Protein AF-A0A935FFV5-F1 (afdb_monomer_lite)

pLDDT: mean 83.97, std 9.45, range [57.16, 95.69]

Structure (mmCIF, N/CA/C/O backbone):
data_AF-A0A935FFV5-F1
#
_entry.id   AF-A0A935FFV5-F1
#
loop_
_atom_site.group_PDB
_atom_site.id
_atom_site.type_symbol
_atom_site.label_atom_id
_atom_site.label_alt_id
_atom_site.label_comp_id
_atom_site.label_asym_id
_atom_site.label_entity_id
_atom_site.label_seq_id
_atom_site.pdbx_PDB_ins_code
_atom_site.Cartn_x
_atom_site.Cartn_y
_atom_site.Cartn_z
_atom_site.occupancy
_atom_site.B_iso_or_equiv
_atom_site.auth_seq_id
_atom_site.auth_comp_id
_atom_site.auth_asym_id
_atom_site.auth_atom_id
_atom_site.pdbx_PDB_model_num
ATOM 1 N N . MET A 1 1 ? 32.682 4.527 -18.297 1.00 66.88 1 MET A N 1
ATOM 2 C CA . MET A 1 1 ? 31.432 3.790 -18.018 1.00 66.88 1 MET A CA 1
ATOM 3 C C . MET A 1 1 ? 31.366 2.567 -18.919 1.00 66.88 1 MET A C 1
ATOM 5 O O . MET A 1 1 ? 31.799 2.697 -20.063 1.00 66.88 1 MET A O 1
ATOM 9 N N . PRO A 1 2 ? 30.846 1.433 -18.426 1.00 81.38 2 PRO A N 1
ATOM 10 C CA . PRO A 1 2 ? 30.626 0.214 -19.213 1.00 81.38 2 PRO A CA 1
ATOM 11 C C . PRO A 1 2 ? 29.731 0.446 -20.443 1.00 81.38 2 PRO A C 1
ATOM 13 O O . PRO A 1 2 ? 29.078 1.488 -20.544 1.00 81.38 2 PRO A O 1
ATOM 16 N N . GLU A 1 3 ? 29.702 -0.504 -21.382 1.00 86.06 3 GLU A N 1
ATOM 17 C CA . GLU A 1 3 ? 28.781 -0.475 -22.536 1.00 86.06 3 GLU A CA 1
ATOM 18 C C . GLU A 1 3 ? 27.323 -0.698 -22.120 1.00 86.06 3 GLU A C 1
ATOM 20 O O . GLU A 1 3 ? 26.431 -0.005 -22.607 1.00 86.06 3 GLU A O 1
ATOM 25 N N . LYS A 1 4 ? 27.107 -1.604 -21.160 1.00 90.44 4 LYS A N 1
ATOM 26 C CA . LYS A 1 4 ? 25.816 -1.871 -20.524 1.00 90.44 4 LYS A CA 1
ATOM 27 C C . LYS A 1 4 ? 25.899 -1.582 -19.033 1.00 90.44 4 LYS A C 1
ATOM 29 O O . LYS A 1 4 ? 26.854 -1.990 -18.377 1.00 90.44 4 LYS A O 1
ATOM 34 N N . PHE A 1 5 ? 24.912 -0.887 -18.493 1.00 92.69 5 PHE A N 1
ATOM 35 C CA . PHE A 1 5 ? 24.821 -0.593 -17.064 1.00 92.69 5 PHE A CA 1
ATOM 36 C C . PHE A 1 5 ? 23.359 -0.534 -16.631 1.00 92.69 5 PHE A C 1
ATOM 38 O O . PHE A 1 5 ? 22.471 -0.398 -17.465 1.00 92.69 5 PHE A O 1
ATOM 45 N N . VAL A 1 6 ? 23.098 -0.629 -15.332 1.00 93.38 6 VAL A N 1
ATOM 46 C CA . VAL A 1 6 ? 21.740 -0.570 -14.783 1.00 93.38 6 VAL A CA 1
ATOM 47 C C . VAL A 1 6 ? 21.546 0.755 -14.059 1.00 93.38 6 VAL A C 1
ATOM 49 O O . VAL A 1 6 ? 22.349 1.129 -13.207 1.00 93.38 6 VAL A O 1
ATOM 52 N N . GLN A 1 7 ? 20.475 1.474 -14.378 1.00 93.38 7 GLN A N 1
ATOM 53 C CA . GLN A 1 7 ? 20.002 2.586 -13.561 1.00 93.38 7 GLN A CA 1
ATOM 54 C C . GLN A 1 7 ? 19.060 2.031 -12.490 1.00 93.38 7 GLN A C 1
ATOM 56 O O . GLN A 1 7 ? 18.072 1.384 -12.825 1.00 93.38 7 GLN A O 1
ATOM 61 N N . ALA A 1 8 ? 19.373 2.275 -11.217 1.00 91.06 8 ALA A N 1
ATOM 62 C CA . ALA A 1 8 ? 18.571 1.811 -10.086 1.00 91.06 8 ALA A CA 1
ATOM 63 C C . ALA A 1 8 ? 17.787 2.972 -9.455 1.00 91.06 8 ALA A C 1
ATOM 65 O O . ALA A 1 8 ? 18.337 4.060 -9.254 1.00 91.06 8 ALA A O 1
ATOM 66 N N . ASP A 1 9 ? 16.509 2.736 -9.162 1.00 86.06 9 ASP A N 1
ATOM 67 C CA . ASP A 1 9 ? 15.578 3.657 -8.504 1.00 86.06 9 ASP A CA 1
ATOM 68 C C . ASP A 1 9 ? 14.696 2.887 -7.511 1.00 86.06 9 ASP A C 1
ATOM 70 O O . ASP A 1 9 ? 13.665 2.315 -7.876 1.00 86.06 9 ASP A O 1
ATOM 74 N N . GLY A 1 10 ? 15.141 2.810 -6.255 1.00 83.81 10 GLY A N 1
ATOM 75 C CA . GLY A 1 10 ? 14.530 1.922 -5.264 1.00 83.81 10 GLY A CA 1
ATOM 76 C C . GLY A 1 10 ? 14.534 0.472 -5.757 1.00 83.81 10 GLY A C 1
ATOM 77 O O . GLY A 1 10 ? 15.597 -0.068 -6.065 1.00 83.81 10 GLY A O 1
ATOM 78 N N . ASP A 1 11 ? 13.341 -0.112 -5.873 1.00 81.25 11 ASP A N 1
ATOM 79 C CA . ASP A 1 11 ? 13.126 -1.486 -6.350 1.00 81.25 11 ASP A CA 1
ATOM 80 C C . ASP A 1 11 ? 13.088 -1.610 -7.885 1.00 81.25 11 ASP A C 1
ATOM 82 O O . ASP A 1 11 ? 13.002 -2.715 -8.418 1.00 81.25 11 ASP A O 1
ATOM 86 N N . HIS A 1 12 ? 13.146 -0.492 -8.617 1.00 85.31 12 HIS A N 1
ATOM 87 C CA . HIS A 1 12 ? 13.138 -0.503 -10.077 1.00 85.31 12 HIS A CA 1
ATOM 88 C C . HIS A 1 12 ? 14.559 -0.455 -10.632 1.00 85.31 12 HIS A C 1
ATOM 90 O O . HIS A 1 12 ? 15.340 0.450 -10.334 1.00 85.31 12 HIS A O 1
ATOM 96 N N . GLU A 1 13 ? 14.870 -1.406 -11.506 1.00 90.94 13 GLU A N 1
ATOM 97 C CA . GLU A 1 13 ? 16.135 -1.474 -12.229 1.00 90.94 13 GLU A CA 1
ATOM 98 C C . GLU A 1 13 ? 15.884 -1.410 -13.737 1.00 90.94 13 GLU A C 1
ATOM 100 O O . GLU A 1 13 ? 15.059 -2.143 -14.279 1.00 90.94 13 GLU A O 1
ATOM 105 N N . MET A 1 14 ? 16.600 -0.518 -14.424 1.00 91.62 14 MET A N 1
ATOM 106 C CA . MET A 1 14 ? 16.507 -0.344 -15.871 1.00 91.62 14 MET A CA 1
ATOM 107 C C . MET A 1 14 ? 17.864 -0.582 -16.526 1.00 91.62 14 MET A C 1
ATOM 109 O O . MET A 1 14 ? 18.817 0.162 -16.285 1.00 91.62 14 MET A O 1
ATOM 113 N N . LEU A 1 15 ? 17.940 -1.594 -17.391 1.00 92.12 15 LEU A N 1
ATOM 114 C CA . LEU A 1 15 ? 19.118 -1.849 -18.214 1.00 92.12 15 LEU A CA 1
ATOM 115 C C . LEU A 1 15 ? 19.270 -0.761 -19.284 1.00 92.12 15 LEU A C 1
ATOM 117 O O . LEU A 1 15 ? 18.353 -0.497 -20.063 1.00 92.12 15 LEU A O 1
ATOM 121 N N . VAL A 1 16 ? 20.459 -0.170 -19.340 1.00 93.69 16 VAL A N 1
ATOM 122 C CA . VAL A 1 16 ? 20.861 0.823 -20.331 1.00 93.69 16 VAL A CA 1
ATOM 123 C C . VAL A 1 16 ? 21.964 0.240 -21.199 1.00 93.69 16 VAL A C 1
ATOM 125 O O . VAL A 1 16 ? 23.042 -0.090 -20.704 1.00 93.69 16 VAL A O 1
ATOM 128 N N . ASP A 1 17 ? 21.695 0.139 -22.497 1.00 92.88 17 ASP A N 1
ATOM 129 C CA . ASP A 1 17 ? 22.664 -0.243 -23.520 1.00 92.88 17 ASP A CA 1
ATOM 130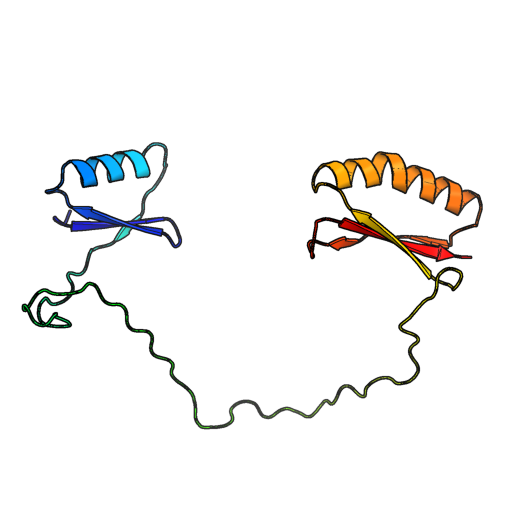 C C . ASP A 1 17 ? 23.068 0.997 -24.320 1.00 92.88 17 ASP A C 1
ATOM 132 O O . ASP A 1 17 ? 22.249 1.613 -25.004 1.00 92.88 17 ASP A O 1
ATOM 136 N N . ARG A 1 18 ? 24.347 1.376 -24.244 1.00 91.94 18 ARG A N 1
ATOM 137 C CA . ARG A 1 18 ? 24.876 2.557 -24.943 1.00 91.94 18 ARG A CA 1
ATOM 138 C C . ARG A 1 18 ? 24.880 2.410 -26.462 1.00 91.94 18 ARG A C 1
ATOM 140 O O . ARG A 1 18 ? 24.954 3.426 -27.149 1.00 91.94 18 ARG A O 1
ATOM 147 N N . ASN A 1 19 ? 24.796 1.183 -26.969 1.00 93.69 19 ASN A N 1
ATOM 148 C CA . ASN A 1 19 ? 24.736 0.900 -28.397 1.00 93.69 19 ASN A CA 1
ATOM 149 C C . ASN A 1 19 ? 23.300 0.972 -28.946 1.00 93.69 19 ASN A C 1
ATOM 151 O O . ASN A 1 19 ? 23.123 0.956 -30.161 1.00 93.69 19 ASN A O 1
ATOM 155 N N . SER A 1 20 ? 22.282 1.098 -28.081 1.00 93.75 20 SER A N 1
ATOM 156 C CA . SER A 1 20 ? 20.886 1.330 -28.475 1.00 93.75 20 SER A CA 1
ATOM 157 C C . SER A 1 20 ? 20.489 2.7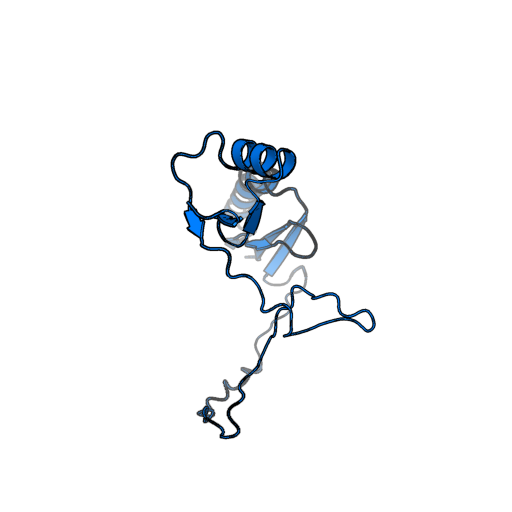94 -28.225 1.00 93.75 20 SER A C 1
ATOM 159 O O . SER A 1 20 ? 20.340 3.215 -27.071 1.00 93.75 20 SER A O 1
ATOM 161 N N . PRO A 1 21 ? 20.264 3.593 -29.285 1.00 93.88 21 PRO A N 1
ATOM 162 C CA . PRO A 1 21 ? 19.794 4.974 -29.159 1.00 93.88 21 PRO A CA 1
ATOM 163 C C . PRO A 1 21 ? 18.480 5.109 -28.374 1.00 93.88 21 PRO A C 1
ATOM 165 O O . PRO A 1 21 ? 18.272 6.091 -27.653 1.00 93.88 21 PRO A O 1
ATOM 168 N N . GLU A 1 22 ? 17.593 4.120 -28.479 1.00 95.44 22 GLU A N 1
ATOM 169 C CA . GLU A 1 22 ? 16.317 4.054 -27.766 1.00 95.44 22 GLU A CA 1
ATOM 170 C C . GLU A 1 22 ? 16.545 3.888 -26.263 1.00 95.44 22 GLU A C 1
ATOM 172 O O . GLU A 1 22 ? 15.951 4.616 -25.463 1.00 95.44 22 GLU A O 1
ATOM 177 N N . SER A 1 23 ? 17.453 2.984 -25.884 1.00 94.31 23 SER A N 1
ATOM 178 C CA . SER A 1 23 ? 17.831 2.736 -24.492 1.00 94.31 23 SER A CA 1
ATOM 179 C C . SER A 1 23 ? 18.469 3.973 -23.852 1.00 94.31 23 SER A C 1
ATOM 181 O O . SER A 1 23 ? 18.070 4.392 -22.763 1.00 94.31 23 SER A O 1
ATOM 183 N N . VAL A 1 24 ? 19.373 4.649 -24.570 1.00 94.19 24 VAL A N 1
ATOM 184 C CA . VAL A 1 24 ? 19.973 5.917 -24.120 1.00 94.19 24 VAL A CA 1
ATOM 185 C C . VAL A 1 24 ? 18.915 7.014 -23.965 1.00 94.19 24 VAL A C 1
ATOM 187 O O . VAL A 1 24 ? 18.929 7.767 -22.990 1.00 94.19 24 VAL A O 1
ATOM 190 N N . THR A 1 25 ? 17.957 7.099 -24.889 1.00 95.69 25 THR A N 1
ATOM 191 C CA . THR A 1 25 ? 16.864 8.078 -24.808 1.00 95.69 25 THR A CA 1
ATOM 192 C C . THR A 1 25 ? 15.958 7.814 -23.605 1.00 95.69 25 THR A C 1
ATOM 194 O O . THR A 1 25 ? 15.579 8.758 -22.905 1.00 95.69 25 THR A O 1
ATOM 197 N N . ALA A 1 26 ? 15.622 6.549 -23.338 1.00 93.12 26 ALA A N 1
ATOM 198 C CA . ALA A 1 26 ? 14.858 6.147 -22.161 1.00 93.12 26 ALA A CA 1
ATOM 199 C C . ALA A 1 26 ? 15.608 6.495 -20.867 1.00 93.12 26 ALA A C 1
ATOM 201 O O . ALA A 1 26 ? 15.024 7.101 -19.970 1.00 93.12 26 ALA A O 1
ATOM 202 N N . PHE A 1 27 ? 16.918 6.234 -20.818 1.00 94.19 27 PHE A N 1
ATOM 203 C CA . PHE A 1 27 ? 17.784 6.625 -19.707 1.00 94.19 27 PHE A CA 1
ATOM 204 C C . PHE A 1 27 ? 17.773 8.133 -19.451 1.00 94.19 27 PHE A C 1
ATOM 206 O O . PHE A 1 27 ? 17.489 8.559 -18.333 1.00 94.19 27 PHE A O 1
ATOM 213 N N . ILE A 1 28 ? 17.997 8.955 -20.483 1.00 93.44 28 ILE A N 1
ATOM 214 C CA . ILE A 1 28 ? 17.987 10.421 -20.358 1.00 93.44 28 ILE A CA 1
ATOM 215 C C . ILE A 1 28 ? 16.631 10.923 -19.846 1.00 93.44 28 ILE A C 1
ATOM 217 O O . ILE A 1 28 ? 16.584 11.837 -19.024 1.00 93.44 28 ILE A O 1
ATOM 221 N N . LYS A 1 29 ? 15.522 10.340 -20.320 1.00 93.12 29 LYS A N 1
ATOM 222 C CA . LYS A 1 29 ? 14.177 10.683 -19.837 1.00 93.12 29 LYS A CA 1
ATOM 223 C C . LYS A 1 29 ? 13.977 10.277 -18.378 1.00 93.12 29 LYS A C 1
ATOM 225 O O . LYS A 1 29 ? 13.442 11.080 -17.623 1.00 93.12 29 LYS A O 1
ATOM 230 N N . ALA A 1 30 ? 14.429 9.087 -17.988 1.00 90.19 30 ALA A N 1
ATOM 231 C CA . ALA A 1 30 ? 14.294 8.578 -16.627 1.00 90.19 30 ALA A CA 1
ATOM 232 C C . ALA A 1 30 ? 15.059 9.435 -15.609 1.00 90.19 30 ALA A C 1
ATOM 234 O O . ALA A 1 30 ? 14.556 9.692 -14.523 1.00 90.19 30 ALA A O 1
ATOM 235 N N . ILE A 1 31 ? 16.250 9.930 -15.960 1.00 92.38 31 ILE A N 1
ATOM 236 C CA . ILE A 1 31 ? 17.077 10.723 -15.035 1.00 92.38 31 ILE A CA 1
ATOM 237 C C . ILE A 1 31 ? 16.765 12.226 -15.040 1.00 92.38 31 ILE A C 1
ATOM 239 O O . ILE A 1 31 ? 17.284 12.971 -14.207 1.00 92.38 31 ILE A O 1
ATOM 243 N N . ARG A 1 32 ? 15.947 12.705 -15.985 1.00 93.12 32 ARG A N 1
ATOM 244 C CA . ARG A 1 32 ? 15.673 14.137 -16.153 1.00 93.12 32 ARG A CA 1
ATOM 245 C C . ARG A 1 32 ? 14.984 14.706 -14.909 1.00 93.12 32 ARG A C 1
ATOM 247 O O . ARG A 1 32 ? 13.943 14.218 -14.488 1.00 93.12 32 ARG A O 1
ATOM 254 N N . GLY A 1 33 ? 15.539 15.789 -14.363 1.00 88.31 33 GLY A N 1
ATOM 255 C CA . GLY A 1 33 ? 14.980 16.484 -13.196 1.00 88.31 33 GLY A CA 1
ATOM 256 C C . GLY A 1 33 ? 15.352 15.868 -11.844 1.00 88.31 33 GLY A C 1
ATOM 257 O O . GLY A 1 33 ? 14.915 16.377 -10.815 1.00 88.31 33 GLY A O 1
ATOM 258 N N . ARG A 1 34 ? 16.174 14.812 -11.823 1.00 88.31 34 ARG A N 1
ATOM 259 C CA . ARG A 1 34 ? 16.688 14.208 -10.587 1.00 88.31 34 ARG A CA 1
ATOM 260 C C . ARG A 1 34 ? 17.992 14.882 -10.157 1.00 88.31 34 ARG A C 1
ATOM 262 O O . ARG A 1 34 ? 18.836 15.189 -10.994 1.00 88.31 34 ARG A O 1
ATOM 269 N N . GLN A 1 35 ? 18.161 15.100 -8.851 1.00 90.19 35 GLN A N 1
ATOM 270 C CA . GLN A 1 35 ? 19.384 15.692 -8.283 1.00 90.19 35 GLN A CA 1
ATOM 271 C C . GLN A 1 35 ? 20.536 14.683 -8.164 1.00 90.19 35 GLN A C 1
ATOM 273 O O . GLN A 1 35 ? 21.700 15.071 -8.193 1.00 90.19 35 GLN A O 1
ATOM 278 N N . SER A 1 36 ? 20.220 13.392 -8.046 1.00 92.38 36 SER A N 1
ATOM 279 C CA . SER A 1 36 ? 21.189 12.299 -7.991 1.00 92.38 36 SER A CA 1
ATOM 280 C C . SER A 1 36 ? 20.628 11.049 -8.669 1.00 92.38 36 SER A C 1
ATOM 282 O O . SER A 1 36 ? 19.414 10.892 -8.814 1.00 92.38 36 SER A O 1
ATOM 284 N N . ILE A 1 37 ? 21.527 10.171 -9.119 1.00 92.75 37 ILE A N 1
ATOM 285 C CA . ILE A 1 37 ? 21.198 8.886 -9.741 1.00 92.75 37 ILE A CA 1
ATOM 286 C C . ILE A 1 37 ? 22.140 7.804 -9.223 1.00 92.75 37 ILE A C 1
ATOM 288 O O . ILE A 1 37 ? 23.302 8.083 -8.925 1.00 92.75 37 ILE A O 1
ATOM 292 N N . VAL A 1 38 ? 21.649 6.568 -9.159 1.00 93.62 38 VAL A N 1
ATOM 293 C CA . VAL A 1 38 ? 22.458 5.391 -8.835 1.00 93.62 38 VAL A CA 1
ATOM 294 C C . VAL A 1 38 ? 22.613 4.549 -10.091 1.00 93.62 38 VAL A C 1
ATOM 296 O O . VAL A 1 38 ? 21.626 4.157 -10.716 1.00 93.62 38 VAL A O 1
ATOM 299 N N . LEU A 1 39 ? 23.864 4.283 -10.455 1.00 92.94 39 LEU A N 1
ATOM 300 C CA . LEU A 1 39 ? 24.219 3.386 -11.544 1.00 92.94 39 LEU A CA 1
ATOM 301 C C . LEU A 1 39 ? 24.914 2.161 -10.962 1.00 92.94 39 LEU A C 1
ATOM 303 O O . LEU A 1 39 ? 25.856 2.294 -10.182 1.00 92.94 39 LEU A O 1
ATOM 307 N N . LYS A 1 40 ? 24.444 0.983 -11.354 1.00 91.88 40 LYS A N 1
ATOM 308 C CA . LYS A 1 40 ? 25.039 -0.309 -11.029 1.00 91.88 40 LYS A CA 1
ATOM 309 C C . LYS A 1 40 ? 25.690 -0.887 -12.279 1.00 91.88 40 LYS A C 1
ATOM 311 O O . LYS A 1 40 ? 25.255 -0.630 -13.406 1.00 91.88 40 LYS A O 1
ATOM 316 N N . GLU A 1 41 ? 26.744 -1.664 -12.083 1.00 89.25 41 GLU A N 1
ATOM 317 C CA . GLU A 1 41 ? 27.291 -2.472 -13.167 1.00 89.25 41 GLU A CA 1
ATOM 318 C C . GLU A 1 41 ? 26.271 -3.527 -13.610 1.00 89.25 41 GLU A C 1
ATOM 320 O O . GLU A 1 41 ? 25.529 -4.069 -12.791 1.00 89.25 41 GLU A O 1
ATOM 325 N N . PHE A 1 42 ? 26.213 -3.794 -14.915 1.00 86.00 42 PHE A N 1
ATOM 326 C CA . PHE A 1 42 ? 25.444 -4.915 -15.437 1.00 86.00 42 PHE A CA 1
ATOM 327 C C . PHE A 1 42 ? 26.377 -6.114 -15.579 1.00 86.00 42 PHE A C 1
ATOM 329 O O . PHE A 1 42 ? 27.231 -6.137 -16.467 1.00 86.00 42 PHE A O 1
ATOM 336 N N . LEU A 1 43 ? 26.220 -7.098 -14.697 1.00 79.94 43 LEU A N 1
ATOM 337 C CA . LEU A 1 43 ? 26.910 -8.374 -14.827 1.00 79.94 43 LEU A CA 1
ATOM 338 C C . LEU A 1 43 ? 26.207 -9.171 -15.926 1.00 79.94 43 LEU A C 1
ATOM 340 O O . LEU A 1 43 ? 25.034 -9.517 -15.795 1.00 79.94 43 LEU A O 1
ATOM 344 N N . LEU A 1 44 ? 26.914 -9.413 -17.032 1.00 68.88 44 LEU A N 1
AT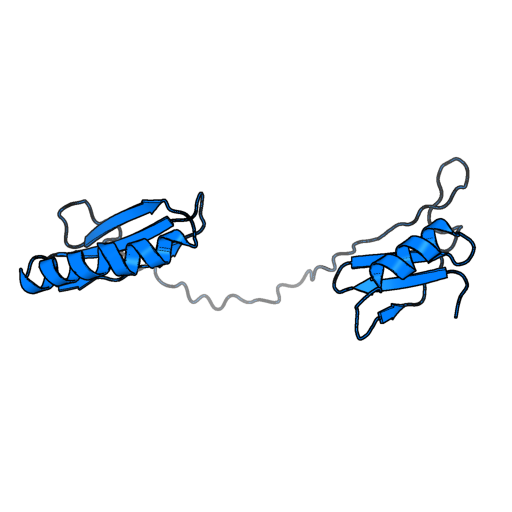OM 345 C CA . LEU A 1 44 ? 26.399 -10.256 -18.105 1.00 68.88 44 LEU A CA 1
ATOM 346 C C . LEU A 1 44 ? 26.127 -11.657 -17.536 1.00 68.88 44 LEU A C 1
ATOM 348 O O . LEU A 1 44 ? 27.040 -12.229 -16.932 1.00 68.88 44 LEU A O 1
ATOM 352 N N . PRO A 1 45 ? 24.915 -12.216 -17.712 1.00 67.25 45 PRO A N 1
ATOM 353 C CA . PRO A 1 45 ? 24.706 -13.625 -17.428 1.00 67.25 45 PRO A CA 1
ATOM 354 C C . PRO A 1 45 ? 25.643 -14.429 -18.331 1.00 67.25 45 PRO A C 1
ATOM 356 O O . PRO A 1 45 ? 25.779 -14.117 -19.518 1.00 67.25 45 PRO A O 1
ATOM 359 N N . ASP A 1 46 ? 26.317 -15.420 -17.751 1.00 67.69 46 ASP A N 1
ATOM 360 C CA . ASP A 1 46 ? 27.145 -16.354 -18.507 1.00 67.69 46 ASP A CA 1
ATOM 361 C C . ASP A 1 46 ? 26.268 -16.979 -19.610 1.00 67.69 46 ASP A C 1
ATOM 363 O O . ASP A 1 46 ? 25.243 -17.592 -19.290 1.00 67.69 46 ASP A O 1
ATOM 367 N N . PRO A 1 47 ? 26.590 -16.767 -20.901 1.00 63.22 47 PRO A N 1
ATOM 368 C CA . PRO A 1 47 ? 25.745 -17.201 -22.008 1.00 63.22 47 PRO A CA 1
ATOM 369 C C . PRO A 1 47 ? 25.572 -18.722 -22.073 1.00 63.22 47 PRO A C 1
ATOM 371 O O . PRO A 1 47 ? 24.654 -19.183 -22.748 1.00 63.22 47 PRO A O 1
ATOM 374 N N . GLU A 1 48 ? 26.392 -19.499 -21.361 1.00 64.75 48 GLU A N 1
ATOM 375 C CA . GLU A 1 48 ? 26.231 -20.950 -21.247 1.00 64.75 48 GLU A CA 1
ATOM 376 C C . GLU A 1 48 ? 25.378 -21.387 -20.040 1.00 64.75 48 GLU A C 1
ATOM 378 O O . GLU A 1 48 ? 25.043 -22.565 -19.925 1.00 64.75 48 GLU A O 1
ATOM 383 N N . ALA A 1 49 ? 24.984 -20.472 -19.143 1.00 69.19 49 ALA A N 1
ATOM 384 C CA . ALA A 1 49 ? 24.356 -20.839 -17.870 1.00 69.19 49 ALA A CA 1
ATOM 385 C C . ALA A 1 49 ? 22.949 -21.436 -18.018 1.00 69.19 49 ALA A C 1
ATOM 387 O O . ALA A 1 49 ? 22.637 -22.446 -17.388 1.00 69.19 49 ALA A O 1
ATOM 388 N N . VAL A 1 50 ? 22.079 -20.809 -18.817 1.00 80.69 50 VAL A N 1
ATOM 389 C CA . VAL A 1 50 ? 20.715 -21.294 -19.080 1.00 80.69 50 VAL A CA 1
ATOM 390 C C . VAL A 1 50 ? 20.336 -20.941 -20.513 1.00 80.69 50 VAL A C 1
ATOM 392 O O . VAL A 1 50 ? 20.063 -19.780 -20.813 1.00 80.69 50 VAL A O 1
ATOM 395 N N . VAL A 1 51 ? 20.291 -21.944 -21.390 1.00 84.50 51 VAL A N 1
ATOM 396 C CA . VAL A 1 51 ? 19.955 -21.786 -22.814 1.00 84.50 51 VAL A CA 1
ATOM 397 C C . VAL A 1 51 ? 18.697 -22.568 -23.195 1.00 84.50 51 VAL A C 1
ATOM 399 O O . VAL A 1 51 ? 18.349 -23.556 -22.548 1.00 84.50 51 VAL A O 1
ATOM 402 N N . ASN A 1 52 ? 17.999 -22.133 -24.245 1.00 83.56 52 ASN A N 1
ATOM 403 C CA . ASN A 1 52 ? 16.914 -22.904 -24.858 1.00 83.56 52 ASN A CA 1
ATOM 404 C C . ASN A 1 52 ? 17.446 -24.039 -25.759 1.00 83.56 52 ASN A C 1
ATOM 406 O O . ASN A 1 52 ? 18.649 -24.175 -25.975 1.00 83.56 52 ASN A O 1
ATOM 410 N N . GLU A 1 53 ? 16.540 -24.826 -26.349 1.00 86.69 53 GLU A N 1
ATOM 411 C CA . GLU A 1 53 ? 16.879 -25.909 -27.293 1.00 86.69 53 GLU A CA 1
ATOM 412 C C . GLU A 1 53 ? 17.656 -25.429 -28.536 1.00 86.69 53 GLU A C 1
ATOM 414 O O . GLU A 1 53 ? 18.311 -26.223 -29.206 1.00 86.69 53 GLU A O 1
ATOM 419 N N . GLN A 1 54 ? 17.603 -24.129 -28.841 1.00 87.00 54 GLN A N 1
ATOM 420 C CA . GLN A 1 54 ? 18.311 -23.487 -29.952 1.00 87.00 54 GLN A CA 1
ATOM 421 C C . GLN A 1 54 ? 19.649 -22.854 -29.520 1.00 87.00 54 GLN A C 1
ATOM 423 O O . GLN A 1 54 ? 20.295 -22.191 -30.330 1.00 87.00 54 GLN A O 1
ATOM 428 N N . GLY A 1 55 ? 20.071 -23.029 -28.262 1.00 82.19 55 GLY A N 1
ATOM 429 C CA . GLY A 1 55 ? 21.324 -22.487 -27.727 1.00 82.19 55 GLY A CA 1
ATOM 430 C C . GLY A 1 55 ? 21.288 -20.993 -27.378 1.00 82.19 55 GLY A C 1
ATOM 431 O O . GLY A 1 55 ? 22.338 -20.382 -27.208 1.00 82.19 55 GLY A O 1
ATOM 432 N N . GLN A 1 56 ? 20.107 -20.377 -27.282 1.00 81.50 56 GLN A N 1
ATOM 433 C CA . GLN A 1 56 ? 19.957 -18.964 -26.916 1.00 81.50 56 GLN A CA 1
ATOM 434 C C . GLN A 1 56 ? 19.817 -18.808 -25.400 1.00 81.50 56 GLN A C 1
ATOM 436 O O . GLN A 1 56 ? 18.966 -19.459 -24.792 1.00 81.50 56 GLN A O 1
ATOM 441 N N . ALA A 1 57 ? 20.616 -17.920 -24.808 1.00 82.31 57 ALA A N 1
ATOM 442 C CA . ALA A 1 57 ? 20.643 -17.683 -23.367 1.00 82.31 57 ALA A CA 1
ATOM 443 C C . ALA A 1 57 ? 19.400 -16.940 -22.845 1.00 82.31 57 ALA A C 1
ATOM 445 O O . ALA A 1 57 ? 18.875 -16.034 -23.497 1.00 82.31 57 ALA A O 1
ATOM 446 N N . TYR A 1 58 ? 18.982 -17.278 -21.626 1.00 79.25 58 TYR A N 1
ATOM 447 C CA . TYR A 1 58 ? 17.966 -16.557 -20.863 1.00 79.25 58 TYR A CA 1
ATOM 448 C C . TYR A 1 58 ? 18.593 -15.647 -19.804 1.00 79.25 58 TYR A C 1
ATOM 450 O O . TYR A 1 58 ? 19.641 -15.943 -19.240 1.00 79.25 58 TYR A O 1
ATOM 458 N N . CYS A 1 59 ? 17.899 -14.555 -19.478 1.00 77.81 59 CYS A N 1
ATOM 459 C CA . CYS A 1 59 ? 18.152 -13.807 -18.249 1.00 77.81 59 CYS A CA 1
ATOM 460 C C . CYS A 1 59 ? 17.302 -14.428 -17.134 1.00 77.81 59 CYS A C 1
ATOM 462 O O . CYS A 1 59 ? 16.091 -14.208 -17.080 1.00 77.81 59 CYS A O 1
ATOM 464 N N . ASN A 1 60 ? 17.909 -15.269 -16.299 1.00 78.62 60 ASN A N 1
ATOM 465 C CA . ASN A 1 60 ? 17.212 -16.047 -15.277 1.00 78.62 60 ASN A CA 1
ATOM 466 C C . ASN A 1 60 ? 17.514 -15.544 -13.857 1.00 78.62 60 ASN A C 1
ATOM 468 O O . ASN A 1 60 ? 18.613 -15.090 -13.551 1.00 78.62 60 ASN A O 1
ATOM 472 N N . GLN A 1 61 ? 16.532 -15.689 -12.967 1.00 81.25 61 GLN A N 1
ATOM 473 C CA . GLN A 1 61 ? 16.669 -15.443 -11.534 1.00 81.25 61 GLN A CA 1
ATOM 474 C C . GLN A 1 61 ? 16.348 -16.734 -10.778 1.00 81.25 61 GLN A C 1
ATOM 476 O O . GLN A 1 61 ? 15.344 -17.386 -11.062 1.00 81.25 61 GLN A O 1
ATOM 481 N N . PHE A 1 62 ? 17.186 -17.101 -9.808 1.00 83.44 62 PHE A N 1
ATOM 482 C CA . PHE A 1 62 ? 16.935 -18.236 -8.922 1.00 83.44 62 PHE A CA 1
ATOM 483 C C . PHE A 1 62 ? 16.525 -17.750 -7.536 1.00 83.44 62 PHE A C 1
ATOM 485 O O . PHE A 1 62 ? 17.155 -16.857 -6.971 1.00 83.44 62 PHE A O 1
ATOM 492 N N . ILE A 1 63 ? 15.496 -18.378 -6.971 1.00 88.75 63 ILE A N 1
ATOM 493 C CA . ILE A 1 63 ? 15.081 -18.171 -5.584 1.00 88.75 63 ILE A CA 1
ATOM 494 C C . ILE A 1 63 ? 15.368 -19.469 -4.833 1.00 88.75 63 ILE A C 1
ATOM 496 O O . ILE A 1 63 ? 14.771 -20.503 -5.126 1.00 88.75 63 ILE A O 1
ATOM 500 N N . ALA A 1 64 ? 16.290 -19.418 -3.873 1.00 92.25 64 ALA A N 1
ATOM 501 C CA . ALA A 1 64 ? 16.609 -20.540 -2.999 1.00 92.25 64 ALA A CA 1
ATOM 502 C C . ALA A 1 64 ? 16.109 -20.246 -1.581 1.00 92.25 64 ALA A C 1
ATOM 504 O O . ALA A 1 64 ? 16.403 -19.192 -1.018 1.00 92.25 64 ALA A O 1
ATOM 505 N N . ALA A 1 65 ? 15.371 -21.187 -0.996 1.00 90.19 65 ALA A N 1
ATOM 506 C CA . ALA A 1 65 ? 14.943 -21.117 0.395 1.00 90.19 65 ALA A CA 1
ATOM 507 C C . ALA A 1 65 ? 15.794 -22.072 1.235 1.00 90.19 65 ALA A C 1
ATOM 509 O O . ALA A 1 65 ? 15.831 -23.275 0.975 1.00 90.19 65 ALA A O 1
ATOM 510 N N . LEU A 1 66 ? 16.467 -21.541 2.256 1.00 91.00 66 LEU A N 1
ATOM 511 C CA . LEU A 1 66 ? 17.182 -22.349 3.236 1.00 91.00 66 LEU A CA 1
ATOM 512 C C . LEU A 1 66 ? 16.296 -22.542 4.466 1.00 91.00 66 LEU A C 1
ATOM 514 O O . LEU A 1 66 ? 15.958 -21.579 5.152 1.00 91.00 66 LEU A O 1
ATOM 518 N N . VAL A 1 67 ? 15.938 -23.791 4.756 1.00 87.44 67 VAL A N 1
ATOM 519 C CA . VAL A 1 67 ? 15.135 -24.151 5.929 1.00 87.44 67 VAL A CA 1
ATOM 520 C C . VAL A 1 67 ? 16.019 -24.866 6.939 1.00 87.44 67 VAL A C 1
ATOM 522 O O . VAL A 1 67 ? 16.814 -25.738 6.589 1.00 87.44 67 VAL A O 1
ATOM 525 N N . LYS A 1 68 ? 15.882 -24.507 8.216 1.00 85.25 68 LYS A N 1
ATOM 526 C CA . LYS A 1 68 ? 16.561 -25.216 9.296 1.00 85.25 68 LYS A CA 1
ATOM 527 C C . LYS A 1 68 ? 15.699 -26.397 9.743 1.00 85.25 68 LYS A C 1
ATOM 529 O O . LYS A 1 68 ? 14.594 -26.197 10.232 1.00 85.25 68 LYS A O 1
ATOM 534 N N . ASN A 1 69 ? 16.232 -27.615 9.658 1.00 82.69 69 ASN A N 1
ATOM 535 C CA . ASN A 1 69 ? 15.536 -28.839 10.092 1.00 82.69 69 ASN A CA 1
ATOM 536 C C . ASN A 1 69 ? 15.569 -29.073 11.614 1.00 82.69 69 ASN A C 1
ATOM 538 O O . ASN A 1 69 ? 15.179 -30.133 12.095 1.00 82.69 69 ASN A O 1
ATOM 542 N N . THR A 1 70 ? 16.049 -28.102 12.388 1.00 84.00 70 THR A N 1
ATOM 543 C CA . THR A 1 70 ? 16.039 -28.156 13.852 1.00 84.00 70 THR A CA 1
ATOM 544 C C . THR A 1 70 ? 15.063 -27.123 14.374 1.00 84.00 70 THR A C 1
ATOM 546 O O . THR A 1 70 ? 15.139 -25.961 13.965 1.00 84.00 70 THR A O 1
ATOM 549 N N . ASN A 1 71 ? 14.219 -27.510 15.324 1.00 79.69 71 ASN A N 1
ATOM 550 C CA . ASN A 1 71 ? 13.313 -26.576 15.971 1.00 79.69 71 ASN A CA 1
ATOM 551 C C . ASN A 1 71 ? 14.130 -25.543 16.774 1.00 79.69 71 ASN A C 1
ATOM 553 O O . ASN A 1 71 ? 14.819 -25.904 17.725 1.00 79.69 71 ASN A O 1
ATOM 557 N N . VAL A 1 72 ? 14.132 -24.279 16.335 1.00 74.88 72 VAL A N 1
ATOM 558 C CA . VAL A 1 72 ? 14.885 -23.182 16.988 1.00 74.88 72 VAL A CA 1
ATOM 559 C C . VAL A 1 72 ? 14.031 -22.468 18.021 1.00 74.88 72 VAL A C 1
ATOM 561 O O . VAL A 1 72 ? 14.544 -21.991 19.028 1.00 74.88 72 VAL A O 1
ATOM 564 N N . TYR A 1 73 ? 12.726 -22.421 17.778 1.00 73.31 73 TYR A N 1
ATOM 565 C CA . TYR A 1 73 ? 11.768 -21.830 18.690 1.00 73.31 73 TYR A CA 1
ATOM 566 C C . TYR A 1 73 ? 11.228 -22.929 19.598 1.00 73.31 73 TYR A C 1
ATOM 568 O O . TYR A 1 73 ? 10.455 -23.787 19.174 1.00 73.31 73 TYR A O 1
ATOM 576 N N . GLN A 1 74 ? 11.647 -22.904 20.859 1.00 67.75 74 GLN A N 1
ATOM 577 C CA . GLN A 1 74 ? 10.856 -23.508 21.919 1.00 67.75 74 GLN A CA 1
ATOM 578 C C . GLN A 1 74 ? 9.753 -22.506 22.235 1.00 67.75 74 GLN A C 1
ATOM 580 O O . GLN A 1 74 ? 10.037 -21.380 22.640 1.00 67.75 74 GLN A O 1
ATOM 585 N N . SER A 1 75 ? 8.498 -22.872 21.985 1.00 68.88 75 SER A N 1
ATOM 586 C CA . SER A 1 75 ? 7.391 -22.098 22.527 1.00 68.88 75 SER A CA 1
ATOM 587 C C . SER A 1 75 ? 7.465 -22.234 24.043 1.00 68.88 75 SER A C 1
ATOM 589 O O . SER A 1 75 ? 7.126 -23.295 24.574 1.00 68.88 75 SER A O 1
ATOM 591 N N . ASP A 1 76 ? 7.909 -21.190 24.738 1.00 63.84 76 ASP A N 1
ATOM 592 C CA . ASP A 1 76 ? 7.558 -21.055 26.143 1.00 63.84 76 ASP A CA 1
ATOM 593 C C . ASP A 1 76 ? 6.037 -20.957 26.148 1.00 63.84 76 ASP A C 1
ATOM 595 O O . ASP A 1 76 ? 5.458 -20.027 25.582 1.00 63.84 76 ASP A O 1
ATOM 599 N N . GLY A 1 77 ? 5.395 -22.015 26.633 1.00 61.91 77 GLY A N 1
ATOM 600 C CA . GLY A 1 77 ? 3.958 -22.238 26.571 1.00 61.91 77 GLY A CA 1
ATOM 601 C C . GLY A 1 77 ? 3.185 -21.280 27.468 1.00 61.91 77 GLY A C 1
ATOM 602 O O . GLY A 1 77 ? 2.351 -21.722 28.254 1.00 61.91 77 GLY A O 1
ATOM 603 N N . ALA A 1 78 ? 3.423 -19.974 27.350 1.00 63.72 78 ALA A N 1
ATOM 604 C CA . ALA A 1 78 ? 2.492 -18.950 27.769 1.00 63.72 78 ALA A CA 1
ATOM 605 C C . ALA A 1 78 ? 1.268 -19.046 26.851 1.00 63.72 78 ALA A C 1
ATOM 607 O O . ALA A 1 78 ? 1.056 -18.262 25.928 1.00 63.72 78 ALA A O 1
ATOM 608 N N . ILE A 1 79 ? 0.455 -20.070 27.103 1.00 61.84 79 ILE A N 1
ATOM 609 C CA . ILE A 1 79 ? -0.927 -20.098 26.674 1.00 61.84 79 ILE A CA 1
ATOM 610 C C . ILE A 1 79 ? -1.541 -18.880 27.354 1.00 61.84 79 ILE A C 1
ATOM 612 O O . ILE A 1 79 ? -1.771 -18.890 28.564 1.00 61.84 79 ILE A O 1
ATOM 616 N N . HIS A 1 80 ? -1.780 -17.812 26.594 1.00 64.69 80 HIS A N 1
ATOM 617 C CA . HIS A 1 80 ? -2.746 -16.810 27.008 1.00 64.69 80 HIS A CA 1
ATOM 618 C C . HIS A 1 80 ? -4.044 -17.577 27.237 1.00 64.69 80 HIS A C 1
ATOM 620 O O . HIS A 1 80 ? -4.681 -18.017 26.277 1.00 64.69 80 HIS A O 1
ATOM 626 N N . GLN A 1 81 ? -4.383 -17.835 28.504 1.00 65.50 81 GLN A N 1
ATOM 627 C CA . GLN A 1 81 ? -5.654 -18.454 28.837 1.00 65.50 81 GLN A CA 1
ATOM 628 C C . GLN A 1 81 ? -6.725 -17.606 28.166 1.00 65.50 81 GLN A C 1
ATOM 630 O O . GLN A 1 81 ? -6.795 -16.395 28.391 1.00 65.50 81 GLN A O 1
ATOM 635 N N . ALA A 1 82 ? -7.508 -18.226 27.286 1.00 65.44 82 ALA A N 1
ATOM 636 C CA . ALA A 1 82 ? -8.636 -17.555 26.679 1.00 65.44 82 ALA A CA 1
ATOM 637 C C . ALA A 1 82 ? -9.538 -17.092 27.825 1.00 65.44 82 ALA A C 1
ATOM 639 O O . ALA A 1 82 ? -10.147 -17.913 28.510 1.00 65.44 82 ALA A O 1
ATOM 640 N N . VAL A 1 83 ? -9.569 -15.781 28.072 1.00 68.69 83 VAL A N 1
ATOM 641 C CA . VAL A 1 83 ? -10.435 -15.203 29.094 1.00 68.69 83 VAL A CA 1
ATOM 642 C C . VAL A 1 83 ? -11.868 -15.475 28.647 1.00 68.69 83 VAL A C 1
ATOM 644 O O . VAL A 1 83 ? -12.365 -14.876 27.690 1.00 68.69 83 VAL A O 1
ATOM 647 N N . SER A 1 84 ? -12.502 -16.453 29.287 1.00 72.62 84 SER A N 1
ATOM 648 C CA . SER A 1 84 ? -13.911 -16.772 29.076 1.00 72.62 84 SER A CA 1
ATOM 649 C C . SER A 1 84 ? -14.778 -15.754 29.823 1.00 72.62 84 SER A C 1
ATOM 651 O O . SER A 1 84 ? -14.390 -15.272 30.884 1.00 72.62 84 SER A O 1
ATOM 653 N N . GLY A 1 85 ? -15.929 -15.388 29.256 1.00 73.44 85 GLY A N 1
ATOM 654 C CA . GLY A 1 85 ? -16.874 -14.458 29.891 1.00 73.44 85 GLY A CA 1
ATOM 655 C C . GLY A 1 85 ? -16.766 -12.986 29.474 1.00 73.44 85 GLY A C 1
ATOM 656 O O . GLY A 1 85 ? -17.542 -12.177 29.969 1.00 73.44 85 GLY A O 1
ATOM 657 N N . ILE A 1 86 ? -15.877 -12.618 28.542 1.00 77.38 86 ILE A N 1
ATOM 658 C CA . ILE A 1 86 ? -15.895 -11.270 27.947 1.00 77.38 86 ILE A CA 1
ATOM 659 C C . ILE A 1 86 ? -17.000 -11.205 26.889 1.00 77.38 86 ILE A C 1
ATOM 661 O O . ILE A 1 86 ? -16.952 -11.918 25.882 1.00 77.38 86 ILE A O 1
ATOM 665 N N . GLN A 1 87 ? -17.973 -10.317 27.088 1.00 75.94 87 GLN A N 1
ATOM 666 C CA . GLN A 1 87 ? -18.962 -9.992 26.067 1.00 75.94 87 GLN A CA 1
ATOM 667 C C . GLN A 1 87 ? -18.276 -9.244 24.915 1.00 75.94 87 GLN A C 1
ATOM 669 O O . GLN A 1 87 ? -17.803 -8.126 25.079 1.00 75.94 87 GLN A O 1
ATOM 674 N N . ARG A 1 88 ? -18.196 -9.887 23.745 1.00 75.44 88 ARG A N 1
ATOM 675 C CA . ARG A 1 88 ? -17.582 -9.308 22.533 1.00 75.44 88 ARG A CA 1
ATOM 676 C C . ARG A 1 88 ? -18.591 -8.678 21.579 1.00 75.44 88 ARG A C 1
ATOM 678 O O . ARG A 1 88 ? -18.216 -7.847 20.763 1.00 75.44 88 ARG A O 1
ATOM 685 N N . ASN A 1 89 ? -19.852 -9.092 21.678 1.00 74.25 89 ASN A N 1
ATOM 686 C CA . ASN A 1 89 ? -20.914 -8.639 20.794 1.00 74.25 89 ASN A CA 1
ATOM 687 C C . ASN A 1 89 ? -21.852 -7.716 21.567 1.00 74.25 89 ASN A C 1
ATOM 689 O O . ASN A 1 89 ? -22.517 -8.134 22.520 1.00 74.25 89 ASN A O 1
ATOM 693 N N . PHE A 1 90 ? -21.900 -6.469 21.122 1.00 76.69 90 PHE A N 1
ATOM 694 C CA . PHE A 1 90 ? -22.844 -5.462 21.575 1.00 76.69 90 PHE A CA 1
ATOM 695 C C . PHE A 1 90 ? -23.914 -5.317 20.494 1.00 76.69 90 PHE A C 1
ATOM 697 O O . PHE A 1 90 ? -23.606 -5.051 19.332 1.00 76.69 90 PHE A O 1
ATOM 704 N N . LEU A 1 91 ? -25.165 -5.598 20.857 1.00 76.00 91 LEU A N 1
ATOM 705 C CA . LEU A 1 91 ? -26.304 -5.392 19.965 1.00 76.00 91 LEU A CA 1
ATOM 706 C C . LEU A 1 91 ? -26.685 -3.903 19.960 1.00 76.00 91 LEU A C 1
ATOM 708 O O . LEU A 1 91 ? -26.459 -3.225 20.966 1.00 76.00 91 LEU A O 1
ATOM 712 N N . PRO A 1 92 ? -27.304 -3.388 18.886 1.00 67.75 92 PRO A N 1
ATOM 713 C CA . PRO A 1 92 ? -27.883 -2.048 18.903 1.00 67.75 92 PRO A CA 1
ATOM 714 C C . PRO A 1 92 ? -28.844 -1.888 20.095 1.00 67.75 92 PRO A C 1
ATOM 716 O O . PRO A 1 92 ? -29.729 -2.722 20.283 1.00 67.75 92 PRO A O 1
ATOM 719 N N . GLY A 1 93 ? -28.643 -0.851 20.915 1.00 64.69 93 GLY A N 1
ATOM 720 C CA . GLY A 1 93 ? -29.390 -0.631 22.165 1.00 64.69 93 GLY A CA 1
ATOM 721 C C . GLY A 1 93 ? -28.784 -1.284 23.417 1.00 64.69 93 GLY A C 1
ATOM 722 O O . GLY A 1 93 ? -29.372 -1.195 24.491 1.00 64.69 93 GLY A O 1
ATOM 723 N N . SER A 1 94 ? -27.627 -1.942 23.297 1.00 73.12 94 SER A N 1
ATOM 724 C CA . SER A 1 94 ? -26.766 -2.263 24.445 1.00 73.12 94 SER A CA 1
ATOM 725 C C . SER A 1 94 ? -25.820 -1.095 24.756 1.00 73.12 94 SER A C 1
ATOM 727 O O . SER A 1 94 ? -25.972 -0.016 24.195 1.00 73.12 94 SER A O 1
ATOM 729 N N . SER A 1 95 ? -24.844 -1.290 25.645 1.00 75.81 95 SER A N 1
ATOM 730 C CA . SER A 1 95 ? -23.957 -0.221 26.133 1.00 75.81 95 SER A CA 1
ATOM 731 C C . SER A 1 95 ? -23.163 0.497 25.032 1.00 75.81 95 SER A C 1
ATOM 733 O O . SER A 1 95 ? -22.740 1.628 25.235 1.00 75.81 95 SER A O 1
ATOM 735 N N . TRP A 1 96 ? -22.967 -0.155 23.882 1.00 76.69 96 TRP A N 1
ATOM 736 C CA . TRP A 1 96 ? -22.216 0.379 22.751 1.00 76.69 96 TRP A CA 1
ATOM 737 C C . TRP A 1 96 ? -23.056 0.346 21.482 1.00 76.69 96 TRP A C 1
ATOM 739 O O . TRP A 1 96 ? -23.587 -0.702 21.097 1.00 76.69 96 TRP A O 1
ATOM 749 N N . LEU A 1 97 ? -23.106 1.482 20.801 1.00 79.88 97 LEU A N 1
ATOM 750 C CA . LEU A 1 97 ? -23.609 1.603 19.444 1.00 79.88 97 LEU A CA 1
ATOM 751 C C . LEU A 1 97 ? -22.444 1.999 18.542 1.00 79.88 97 LEU A C 1
ATOM 753 O O . LEU A 1 97 ? -21.532 2.694 18.968 1.00 79.88 97 LEU A O 1
ATOM 757 N N . TYR A 1 98 ? -22.415 1.498 17.310 1.00 83.50 98 TYR A N 1
ATOM 758 C CA . TYR A 1 98 ? -21.400 1.913 16.352 1.00 83.50 98 TYR A CA 1
ATOM 759 C C . TYR A 1 98 ? -22.008 2.120 14.977 1.00 83.50 98 TYR A C 1
ATOM 761 O O . TYR A 1 98 ? -22.873 1.364 14.528 1.00 83.50 98 TYR A O 1
ATOM 769 N N . TYR A 1 99 ? -21.489 3.126 14.283 1.00 85.44 99 TYR A N 1
ATOM 770 C CA . TYR A 1 99 ? -21.888 3.458 12.924 1.00 85.44 99 TYR A CA 1
ATOM 771 C C . TYR A 1 99 ? -20.722 3.258 11.964 1.00 85.44 99 TYR A C 1
ATOM 773 O O . TYR A 1 99 ? -19.612 3.723 12.221 1.00 85.44 99 TYR A O 1
ATOM 781 N N . LYS A 1 100 ? -20.982 2.577 10.842 1.00 88.94 100 LYS A N 1
ATOM 782 C CA . LYS A 1 100 ? -20.056 2.465 9.707 1.00 88.94 100 LYS A CA 1
ATOM 783 C C . LYS A 1 100 ? -20.429 3.503 8.656 1.00 88.94 100 LYS A C 1
ATOM 785 O O . LYS A 1 100 ? -21.498 3.412 8.057 1.00 88.94 100 LYS A O 1
ATOM 790 N N . ILE A 1 101 ? -19.546 4.467 8.427 1.00 88.44 101 ILE A N 1
ATOM 791 C CA . ILE A 1 101 ? -19.753 5.566 7.482 1.00 88.44 101 ILE A CA 1
ATOM 792 C C . ILE A 1 101 ? -18.771 5.402 6.323 1.00 88.44 101 ILE A C 1
ATOM 794 O O . ILE A 1 101 ? -17.593 5.752 6.430 1.00 88.44 101 ILE A O 1
ATOM 798 N N . TYR A 1 102 ? -19.262 4.850 5.217 1.00 89.19 102 TYR A N 1
ATOM 799 C CA . TYR A 1 102 ? -18.496 4.703 3.981 1.00 89.19 102 TYR A CA 1
ATOM 800 C C . TYR A 1 102 ? -18.343 6.062 3.301 1.00 89.19 102 TYR A C 1
ATOM 802 O O . TYR A 1 102 ? -19.330 6.747 3.034 1.00 89.19 102 TYR A O 1
ATOM 810 N N . CYS A 1 103 ? -17.102 6.476 3.055 1.00 87.44 103 CYS A N 1
ATOM 811 C CA . CYS A 1 103 ? -16.796 7.787 2.489 1.00 87.44 103 CYS A CA 1
ATOM 812 C C . CYS A 1 103 ? -15.429 7.788 1.792 1.00 87.44 103 CYS A C 1
ATOM 814 O O . CYS A 1 103 ? -14.636 6.866 1.941 1.00 87.44 103 CYS A O 1
ATOM 816 N N . GLY A 1 104 ? -15.135 8.828 1.010 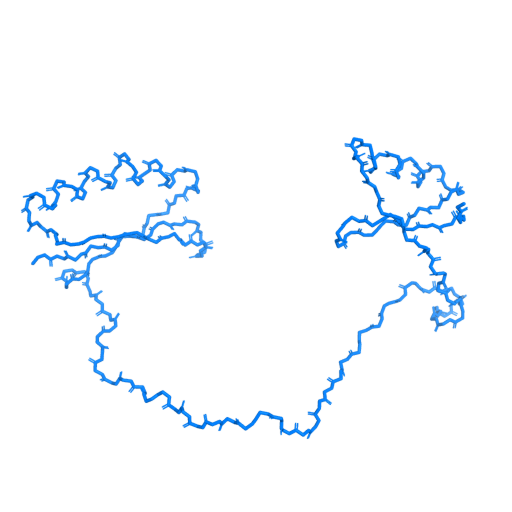1.00 87.88 104 GLY A N 1
ATOM 817 C CA . GLY A 1 104 ? -13.784 9.028 0.485 1.00 87.88 104 GLY A CA 1
ATOM 818 C C . GLY A 1 104 ? -12.819 9.466 1.589 1.00 87.88 104 GLY A C 1
ATOM 819 O O . GLY A 1 104 ? -13.210 10.189 2.503 1.00 87.88 104 GLY A O 1
ATOM 820 N N . SER A 1 105 ? -11.538 9.113 1.468 1.00 82.56 105 SER A N 1
ATOM 821 C CA . SER A 1 105 ? -10.512 9.446 2.471 1.00 82.56 105 SER A CA 1
ATOM 822 C C . SER A 1 105 ? -10.368 10.945 2.755 1.00 82.56 105 SER A C 1
ATOM 824 O O . SER A 1 105 ? -10.079 11.322 3.885 1.00 82.56 105 SER A O 1
ATOM 826 N N . LYS A 1 106 ? -10.614 11.803 1.755 1.00 83.44 106 LYS A N 1
ATOM 827 C CA . LYS A 1 106 ? -10.638 13.268 1.916 1.00 83.44 106 LYS A CA 1
ATOM 828 C C . LYS A 1 106 ? -11.918 13.767 2.592 1.00 83.44 106 LYS A C 1
ATOM 830 O O . LYS A 1 106 ? -11.859 14.640 3.446 1.00 83.44 106 LYS A O 1
ATOM 835 N N . SER A 1 107 ? -13.064 13.189 2.239 1.00 88.44 107 SER A N 1
ATOM 836 C CA . SER A 1 107 ? -14.367 13.540 2.823 1.00 88.44 107 SER A CA 1
ATOM 837 C C . SER A 1 107 ? -14.498 13.081 4.276 1.00 88.44 107 SER A C 1
ATOM 839 O O . SER A 1 107 ? -15.299 13.627 5.024 1.00 88.44 107 SER A O 1
ATOM 841 N N . ALA A 1 108 ? -13.700 12.096 4.689 1.00 90.12 108 ALA A N 1
ATOM 842 C CA . ALA A 1 108 ? -13.640 11.589 6.052 1.00 90.12 108 ALA A CA 1
ATOM 843 C C . ALA A 1 108 ? -13.374 12.697 7.085 1.00 90.12 108 ALA A C 1
ATOM 845 O O . ALA A 1 108 ? -14.064 12.776 8.099 1.00 90.12 108 ALA A O 1
ATOM 846 N N . ASP A 1 109 ? -12.401 13.570 6.806 1.00 90.56 109 ASP A N 1
ATOM 847 C CA . ASP A 1 109 ? -12.039 14.685 7.689 1.00 90.56 109 ASP A CA 1
ATOM 848 C C . ASP A 1 109 ? -13.182 15.701 7.790 1.00 90.56 109 ASP A C 1
ATOM 850 O O . ASP A 1 109 ? -13.532 16.143 8.883 1.00 90.56 109 ASP A O 1
ATOM 854 N N . GLU A 1 110 ? -13.810 16.023 6.657 1.00 93.19 110 GLU A N 1
ATOM 855 C CA . GLU A 1 110 ? -14.942 16.950 6.605 1.00 93.19 110 GLU A CA 1
ATOM 856 C C . GLU A 1 110 ? -16.158 16.410 7.365 1.00 93.19 110 GLU A C 1
ATOM 858 O O . GLU A 1 110 ? -16.793 17.157 8.105 1.00 93.19 110 GLU A O 1
ATOM 863 N N . ILE A 1 111 ? -16.465 15.117 7.228 1.00 92.88 111 ILE A N 1
ATOM 864 C CA . ILE A 1 111 ? -17.559 14.460 7.957 1.00 92.88 111 ILE A CA 1
ATOM 865 C C . ILE A 1 111 ? -17.282 14.483 9.464 1.00 92.88 111 ILE A C 1
ATOM 867 O O . ILE A 1 111 ? -18.174 14.806 10.250 1.00 92.88 111 ILE A O 1
ATOM 871 N N . LEU A 1 112 ? -16.051 14.172 9.879 1.00 92.62 112 LEU A N 1
ATOM 872 C CA . LEU A 1 112 ? -15.674 14.173 11.292 1.00 92.62 112 LEU A CA 1
ATOM 873 C C . LEU A 1 112 ? -15.819 15.563 11.922 1.00 92.62 112 LEU A C 1
ATOM 875 O O . LEU A 1 112 ? -16.417 15.679 12.990 1.00 92.62 112 LEU A O 1
ATOM 879 N N . LEU A 1 113 ? -15.316 16.604 11.255 1.00 92.62 113 LEU A N 1
ATOM 880 C CA . LEU A 1 113 ? -15.304 17.971 11.783 1.00 92.62 113 LEU A CA 1
ATOM 881 C C . LEU A 1 113 ? -16.669 18.658 11.705 1.00 92.62 113 LEU A C 1
ATOM 883 O O . LEU A 1 113 ? -17.081 19.319 12.652 1.00 92.62 113 LEU A O 1
ATOM 887 N N . ASN A 1 114 ? -17.377 18.513 10.585 1.00 94.31 114 ASN A N 1
ATOM 888 C CA . ASN A 1 114 ? -18.569 19.319 10.318 1.00 94.31 114 ASN A CA 1
ATOM 889 C C . ASN A 1 114 ? -19.880 18.608 10.666 1.00 94.31 114 ASN A C 1
ATOM 891 O O . ASN A 1 114 ? -20.913 19.268 10.747 1.00 94.31 114 ASN A O 1
ATOM 895 N N . VAL A 1 115 ? -19.865 17.283 10.855 1.00 93.31 115 VAL A N 1
ATOM 896 C CA . VAL A 1 115 ? -21.078 16.495 11.132 1.00 93.31 115 VAL A CA 1
ATOM 897 C C . VAL A 1 115 ? -20.966 15.753 12.458 1.00 93.31 115 VAL A C 1
ATOM 899 O O . VAL A 1 115 ? -21.784 15.969 13.350 1.00 93.31 115 VAL A O 1
ATOM 902 N N . ILE A 1 116 ? -19.949 14.900 12.617 1.00 93.69 116 ILE A N 1
ATOM 903 C CA . ILE A 1 116 ? -19.843 14.019 13.789 1.00 93.69 116 ILE A CA 1
ATOM 904 C C . ILE A 1 116 ? -19.509 14.806 15.055 1.00 93.69 116 ILE A C 1
ATOM 906 O O . ILE A 1 116 ? -20.143 14.591 16.086 1.00 93.69 116 ILE A O 1
ATOM 910 N N . GLN A 1 117 ? -18.554 15.736 14.999 1.00 92.81 117 GLN A N 1
ATOM 911 C CA . GLN A 1 117 ? -18.164 16.523 16.168 1.00 92.81 117 GLN A CA 1
ATOM 912 C C . GLN A 1 117 ? -19.316 17.392 16.720 1.00 92.81 117 GLN A C 1
ATOM 914 O O . GLN A 1 117 ? -19.565 17.310 17.925 1.00 92.81 117 GLN A O 1
ATOM 919 N N . PRO A 1 118 ? -20.062 18.178 15.917 1.00 94.50 118 PRO A N 1
ATOM 920 C CA . PRO A 1 118 ? -21.217 18.921 16.425 1.00 94.50 118 PRO A CA 1
ATOM 921 C C . PRO A 1 118 ? -22.293 18.001 17.010 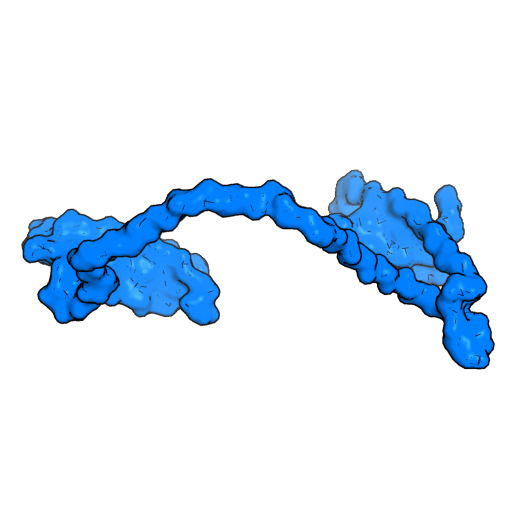1.00 94.50 118 PRO A C 1
ATOM 923 O O . PRO A 1 118 ? -22.744 18.229 18.130 1.00 94.50 118 PRO A O 1
ATOM 926 N N . LEU A 1 119 ? -22.633 16.917 16.304 1.00 92.94 119 LEU A N 1
ATOM 927 C CA . LEU A 1 119 ? -23.654 15.966 16.744 1.00 92.94 119 LEU A CA 1
ATOM 928 C C . LEU A 1 119 ? -23.294 15.316 18.084 1.00 92.94 119 LEU A C 1
ATOM 930 O O . LEU A 1 119 ? -24.090 15.319 19.017 1.00 92.94 119 LEU A O 1
ATOM 934 N N . THR A 1 120 ? -22.086 14.768 18.203 1.00 92.25 120 THR A N 1
ATOM 935 C CA . THR A 1 120 ? -21.631 14.122 19.445 1.00 92.25 120 THR A CA 1
ATOM 936 C C . THR A 1 120 ? -21.543 15.114 20.601 1.00 92.25 120 THR A C 1
ATOM 938 O O . THR A 1 120 ? -21.886 14.758 21.725 1.00 92.25 120 THR A O 1
ATOM 941 N N . THR A 1 121 ? -21.188 16.373 20.330 1.00 93.06 121 THR A N 1
ATOM 942 C CA . THR A 1 121 ? -21.213 17.448 21.334 1.00 93.06 121 THR A CA 1
ATOM 943 C C . THR A 1 121 ? -22.629 17.688 21.863 1.00 93.06 121 THR A C 1
ATOM 945 O O . THR A 1 121 ? -22.834 17.739 23.077 1.00 93.06 121 THR A O 1
ATOM 948 N N . GLU A 1 122 ? -23.622 17.795 20.977 1.00 94.12 122 GLU A N 1
ATOM 949 C CA . GLU A 1 122 ? -25.030 17.954 21.363 1.00 94.12 122 GLU A CA 1
ATOM 950 C C . GLU A 1 122 ? -25.544 16.750 22.166 1.00 94.12 122 GLU A C 1
ATOM 952 O O . GLU A 1 122 ? -26.191 16.924 23.202 1.00 94.12 122 GLU A O 1
ATOM 957 N N . LEU A 1 123 ? -25.203 15.530 21.742 1.00 91.31 123 LEU A N 1
ATOM 958 C CA . LEU A 1 123 ? -25.589 14.297 22.433 1.00 91.31 123 LEU A CA 1
ATOM 959 C C . LEU A 1 123 ? -24.949 14.181 23.825 1.00 91.31 123 LEU A C 1
ATOM 961 O O . LEU A 1 123 ? -25.620 13.765 24.772 1.00 91.31 123 LEU A O 1
ATOM 965 N N . GLN A 1 124 ? -23.685 14.588 23.980 1.00 91.12 124 GLN A N 1
ATOM 966 C CA . GLN A 1 124 ? -23.007 14.639 25.280 1.00 91.12 124 GLN A CA 1
ATOM 967 C C . GLN A 1 124 ? -23.636 15.687 26.206 1.00 91.12 124 GLN A C 1
ATOM 969 O O . GLN A 1 124 ? -23.879 15.404 27.381 1.00 91.12 124 GLN A O 1
ATOM 974 N N . LEU A 1 125 ? -23.964 16.879 25.692 1.00 93.38 125 LEU A N 1
ATOM 975 C CA . LEU A 1 125 ? -24.671 17.915 26.459 1.00 93.38 125 LEU A CA 1
ATOM 976 C C . LEU A 1 125 ? -26.057 17.439 26.912 1.00 93.38 125 LEU A C 1
ATOM 978 O O . LEU A 1 125 ? -26.462 17.698 28.047 1.00 93.38 125 LEU A O 1
ATOM 982 N N . GLY A 1 126 ? -26.754 16.698 26.048 1.00 92.94 126 GLY A N 1
ATOM 983 C CA . GLY A 1 126 ? -28.021 16.035 26.353 1.00 92.94 126 GLY A CA 1
ATOM 984 C C . GLY A 1 126 ? -27.901 14.819 27.277 1.00 92.94 126 GLY A C 1
ATOM 985 O O . GLY A 1 126 ? -28.931 14.264 27.654 1.00 92.94 126 GLY A O 1
ATOM 986 N N . LYS A 1 127 ? -26.678 14.412 27.659 1.00 89.81 127 LYS A N 1
ATOM 987 C CA . LYS A 1 127 ? -26.377 13.204 28.451 1.00 89.81 127 LYS A CA 1
ATOM 988 C C . LYS A 1 127 ? -26.946 11.919 27.840 1.00 89.81 127 LYS A C 1
ATOM 990 O O . LYS A 1 127 ? -27.382 11.026 28.561 1.00 89.81 127 LYS A O 1
ATOM 995 N N . LEU A 1 128 ? -26.972 11.850 26.511 1.00 86.69 128 LEU A N 1
ATOM 996 C CA . LEU A 1 128 ? -27.394 10.661 25.769 1.00 86.69 128 LEU A CA 1
ATOM 997 C C . LEU A 1 128 ? -26.221 9.705 25.525 1.00 86.69 128 LEU A C 1
ATOM 999 O O . LEU A 1 128 ? -26.427 8.497 25.457 1.00 86.69 128 LEU A O 1
ATOM 1003 N N . ILE A 1 129 ? -25.003 10.247 25.438 1.00 89.50 129 ILE A N 1
ATOM 1004 C CA . ILE A 1 129 ? -23.762 9.481 25.303 1.00 89.50 129 ILE A CA 1
ATOM 1005 C C . ILE A 1 129 ? -22.733 9.957 26.334 1.00 89.50 129 ILE A C 1
ATOM 1007 O O . ILE A 1 129 ? -22.665 11.149 26.651 1.00 89.50 129 ILE A O 1
ATOM 1011 N N . SER A 1 130 ? -21.916 9.037 26.842 1.00 85.44 130 SER A N 1
ATOM 1012 C CA . SER A 1 130 ? -20.854 9.313 27.815 1.00 85.44 130 SER A CA 1
ATOM 1013 C C . SER A 1 130 ? -19.510 9.550 27.122 1.00 85.44 130 SER A C 1
ATOM 1015 O O . SER A 1 130 ? -18.820 10.533 27.407 1.00 85.44 130 SER A O 1
ATOM 1017 N N . GLN A 1 131 ? -19.152 8.684 26.176 1.00 86.38 131 GLN A N 1
ATOM 1018 C CA . GLN A 1 131 ? -17.886 8.710 25.450 1.00 86.38 131 GLN A CA 1
ATOM 1019 C C . GLN A 1 131 ? -18.096 8.360 23.980 1.00 86.38 131 GLN A C 1
ATOM 1021 O O . GLN A 1 131 ? -19.014 7.627 23.619 1.00 86.38 131 GLN A O 1
ATOM 1026 N N . TRP A 1 132 ? -17.218 8.881 23.128 1.00 91.25 132 TRP A N 1
ATOM 1027 C CA . TRP A 1 132 ? -17.152 8.496 21.727 1.00 91.25 132 TRP A CA 1
ATOM 1028 C C . TRP A 1 132 ? -15.711 8.596 21.228 1.00 91.25 132 TRP A C 1
ATOM 1030 O O . TRP A 1 132 ? -14.900 9.365 21.751 1.00 91.25 132 TRP A O 1
ATOM 1040 N N . PHE A 1 133 ? -15.392 7.815 20.205 1.00 90.50 133 PHE A N 1
ATOM 1041 C CA . PHE A 1 133 ? -14.144 7.924 19.455 1.00 90.50 133 PHE A CA 1
ATOM 1042 C C . PHE A 1 133 ? -14.393 7.542 17.995 1.00 90.50 133 PHE A C 1
ATOM 1044 O O . PHE A 1 133 ? -15.512 7.204 17.616 1.00 90.50 133 PHE A O 1
ATOM 1051 N N . PHE A 1 134 ? -13.363 7.598 17.152 1.00 91.25 134 PHE A N 1
ATOM 1052 C CA . PHE A 1 134 ? -13.459 7.109 1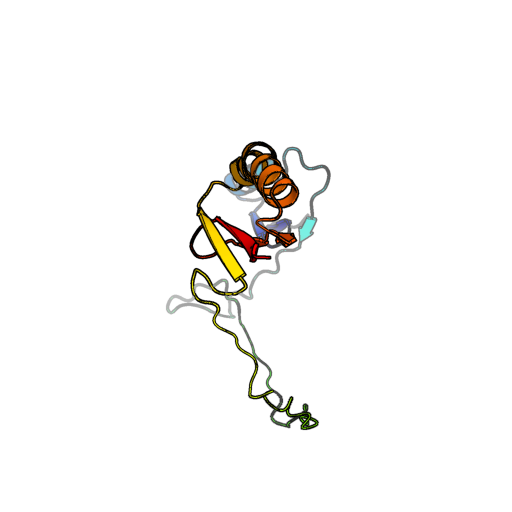5.780 1.00 91.25 134 PHE A CA 1
ATOM 1053 C C . PHE A 1 134 ? -12.216 6.320 15.371 1.00 91.25 134 PHE A C 1
ATOM 1055 O O . PHE A 1 134 ? -11.112 6.572 15.853 1.00 91.25 134 PHE A O 1
ATOM 1062 N N . ILE A 1 135 ? -12.395 5.377 14.447 1.00 90.31 135 ILE A N 1
ATOM 1063 C CA . ILE A 1 135 ? -11.315 4.618 13.805 1.00 90.31 135 ILE A CA 1
ATOM 1064 C C . ILE A 1 135 ? -11.513 4.679 12.287 1.00 90.31 135 ILE A C 1
ATOM 1066 O O . ILE A 1 135 ? -12.643 4.617 11.799 1.00 90.31 135 ILE A O 1
ATOM 1070 N N . ARG A 1 136 ? -10.417 4.800 11.528 1.00 89.62 136 ARG A N 1
ATOM 1071 C CA . ARG A 1 136 ? -10.422 4.720 10.059 1.00 89.62 136 ARG A CA 1
ATOM 1072 C C . ARG A 1 136 ? -10.047 3.317 9.614 1.00 89.62 136 ARG A C 1
ATOM 1074 O O . ARG A 1 136 ? -9.031 2.786 10.056 1.00 89.62 136 ARG A O 1
ATOM 1081 N N . TYR A 1 137 ? -10.839 2.760 8.712 1.00 88.38 137 TYR A N 1
ATOM 1082 C CA . TYR A 1 137 ? -10.623 1.445 8.126 1.00 88.38 137 TYR A CA 1
ATOM 1083 C C . TYR A 1 137 ? -10.527 1.544 6.607 1.00 88.38 137 TYR A C 1
ATOM 1085 O O . TYR A 1 137 ? -11.167 2.396 5.991 1.00 88.38 137 TYR A O 1
ATOM 1093 N N . ASN A 1 138 ? -9.765 0.620 6.021 1.00 83.19 138 ASN A N 1
ATOM 1094 C CA . ASN A 1 138 ? -9.557 0.497 4.576 1.00 83.19 138 ASN A CA 1
ATOM 1095 C C . ASN A 1 138 ? -10.011 -0.871 4.028 1.00 83.19 138 ASN A C 1
ATOM 1097 O O . ASN A 1 138 ? -9.401 -1.365 3.088 1.00 83.19 138 ASN A O 1
ATOM 1101 N N . ASP A 1 139 ? -11.031 -1.508 4.615 1.00 78.38 139 ASP A N 1
ATOM 1102 C CA . ASP A 1 139 ? -11.424 -2.867 4.207 1.00 78.38 139 ASP A CA 1
ATOM 1103 C C . ASP A 1 139 ? -12.941 -3.116 4.342 1.00 78.38 139 ASP A C 1
ATOM 1105 O O . ASP A 1 139 ? -13.477 -2.958 5.446 1.00 78.38 139 ASP A O 1
ATOM 1109 N N . PRO A 1 140 ? -13.677 -3.485 3.272 1.00 74.44 140 PRO A N 1
ATOM 1110 C CA . PRO A 1 140 ? -13.259 -3.585 1.862 1.00 74.44 140 PRO A CA 1
ATOM 1111 C C . PRO A 1 140 ? -13.159 -2.227 1.146 1.00 74.44 140 PRO A C 1
ATOM 1113 O O . PRO A 1 140 ? -12.443 -2.100 0.160 1.00 74.44 140 PRO A O 1
ATOM 1116 N N . ASP A 1 141 ? -13.827 -1.203 1.679 1.00 83.62 141 ASP A N 1
ATOM 1117 C CA . ASP A 1 141 ? -13.795 0.182 1.204 1.00 83.62 141 ASP A CA 1
ATOM 1118 C C . ASP A 1 141 ? -13.420 1.122 2.358 1.00 83.62 141 ASP A C 1
ATOM 1120 O O . ASP A 1 141 ? -13.599 0.784 3.538 1.00 83.62 141 ASP A O 1
ATOM 1124 N N . PHE A 1 142 ? -12.927 2.323 2.029 1.00 83.38 142 PHE A N 1
ATOM 1125 C CA . PHE A 1 142 ? -12.622 3.343 3.035 1.00 83.38 142 PHE A CA 1
ATOM 1126 C C . PHE A 1 142 ? -13.885 3.703 3.828 1.00 83.38 142 PHE A C 1
ATOM 1128 O O . PHE A 1 142 ? -14.911 4.103 3.268 1.00 83.38 142 PHE A O 1
ATOM 1135 N N . HIS A 1 143 ? -13.804 3.594 5.152 1.00 88.12 143 HIS A N 1
ATOM 1136 C CA . HIS A 1 143 ? -14.894 3.987 6.033 1.00 88.12 143 HIS A CA 1
ATOM 1137 C C . HIS A 1 143 ? -14.399 4.432 7.408 1.00 88.12 143 HIS A C 1
ATOM 1139 O O . HIS A 1 143 ? -13.329 4.043 7.882 1.00 88.12 143 HIS A O 1
ATOM 1145 N N . ILE A 1 144 ? -15.218 5.246 8.068 1.00 85.81 144 ILE A N 1
ATOM 1146 C CA . ILE A 1 144 ? -15.040 5.612 9.470 1.00 85.81 144 ILE A CA 1
ATOM 1147 C C . ILE A 1 144 ? -15.979 4.747 10.308 1.00 85.81 144 ILE A C 1
ATOM 1149 O O . ILE A 1 144 ? -17.152 4.586 9.964 1.00 85.81 144 ILE A O 1
ATOM 1153 N N . GLN A 1 145 ? -15.473 4.207 11.413 1.00 86.12 145 GLN A N 1
ATOM 1154 C CA . GLN A 1 145 ? -16.300 3.651 12.478 1.00 86.12 145 GLN A CA 1
ATOM 1155 C C . GLN A 1 145 ? -16.360 4.634 13.636 1.00 86.12 145 GLN A C 1
ATOM 1157 O O . GLN A 1 145 ? -15.315 5.067 14.118 1.00 86.12 145 GLN A O 1
ATOM 1162 N N . VAL A 1 146 ? -17.574 4.970 14.066 1.00 79.62 146 VAL A N 1
ATOM 1163 C CA . VAL A 1 146 ? -17.827 5.856 15.207 1.00 79.62 146 VAL A CA 1
ATOM 1164 C C . VAL A 1 146 ? -18.621 5.075 16.249 1.00 79.62 146 VAL A C 1
ATOM 1166 O O . VAL A 1 146 ? -19.838 4.949 16.099 1.00 79.62 146 VAL A O 1
ATOM 1169 N N . PRO A 1 147 ? -17.947 4.457 17.230 1.00 77.50 147 PRO A N 1
ATOM 1170 C CA . PRO A 1 147 ? -18.603 3.917 18.407 1.00 77.50 147 PRO A CA 1
ATOM 1171 C C . PRO A 1 147 ? -18.934 5.018 19.421 1.00 77.50 147 PRO A C 1
ATOM 1173 O O . PRO A 1 147 ? -18.107 5.891 19.700 1.00 77.50 147 PRO A O 1
ATOM 1176 N N . ASP A 1 148 ? -20.125 4.927 20.000 1.00 75.25 148 ASP A N 1
ATOM 1177 C CA . ASP A 1 148 ? -20.574 5.714 21.140 1.00 75.25 148 ASP A CA 1
ATOM 1178 C C . ASP A 1 148 ? -21.009 4.798 22.292 1.00 75.25 148 ASP A C 1
ATOM 1180 O O . ASP A 1 148 ? -21.579 3.721 22.088 1.00 75.25 148 ASP A O 1
ATOM 1184 N N . GLU A 1 149 ? -20.683 5.222 23.510 1.00 77.88 149 GLU A N 1
ATOM 1185 C CA . GLU A 1 149 ? -21.129 4.583 24.742 1.00 77.88 149 GLU A CA 1
ATOM 1186 C C . GLU A 1 149 ? -22.354 5.342 25.262 1.00 77.88 149 GLU A C 1
ATOM 1188 O O . GLU A 1 149 ? -22.285 6.541 25.550 1.00 77.88 149 GLU A O 1
ATOM 1193 N N . SER A 1 150 ? -23.490 4.652 25.348 1.00 70.56 150 SER A N 1
ATOM 1194 C CA . SER A 1 150 ? -24.734 5.226 25.873 1.00 70.56 150 SER A CA 1
ATOM 1195 C C . SER A 1 150 ? -24.685 5.320 27.406 1.00 70.56 150 SER A C 1
ATOM 1197 O O . SER A 1 150 ? -24.103 4.450 28.057 1.00 70.56 150 SER A O 1
ATOM 1199 N N . CYS A 1 151 ? -25.270 6.383 27.974 1.00 57.16 151 CYS A N 1
ATOM 1200 C CA . CYS A 1 151 ? -25.331 6.609 29.428 1.00 57.16 151 CYS A CA 1
ATOM 1201 C C . CYS A 1 151 ? -26.214 5.609 30.190 1.00 57.16 151 CYS A C 1
ATOM 1203 O O . CYS A 1 151 ? -27.248 5.169 29.639 1.00 57.16 151 CYS A O 1
#

Radius of gyration: 29.92 Å; chains: 1; bounding box: 61×48×60 Å

Sequence (151 aa):
MPEKFVQADGDHEMLVDRNSPESVTAFIKAIRGRQSIVLKEFLLPDPEAVVNEQGQAYCNQFIAALVKNTNVYQSDGAIHQAVSGIQRNFLPGSSWLYYKIYCGSKSADEILLNVIQPLTTELQLGKLISQWFFIRYNDPDFHIQVPDESC

Foldseek 3Di:
DDQWKWWDDPPDIQIAGVVDPVSVVVVCVVCPPPPDTDIGGDDDDDLQPDADPVSGRDPDDDDDDDDDPDDPDDPPPPPVPPPPPDDPDDDVVGQKDKDKAFDDPVVVVVCVPPPVVVVVVVCVVVQQFDDKDWDWDPPPHTIIMIMTGGD

Secondary structure (DSSP, 8-state):
--SEEEEEETTEEEEEETT-HHHHHHHHHHHTT-S--EEEE--PPPTTSSB-TTSPBP----------SS-------------TT----PPTTSSEEEEEEE--HHHHHHHIIIIIHHHHHHHHHTTSEEEE--EEEESSSEEEEEEEEE-